Protein AF-A0A2R6A922-F1 (afdb_monomer_lite)

pLDDT: mean 86.49, std 7.69, range [44.25, 94.88]

Structure (mmCIF, N/CA/C/O backbone):
data_AF-A0A2R6A922-F1
#
_entry.id   AF-A0A2R6A922-F1
#
loop_
_atom_site.group_PDB
_atom_site.id
_atom_site.type_symbol
_atom_site.label_atom_id
_atom_site.label_alt_id
_atom_site.label_comp_id
_atom_site.label_asym_id
_atom_site.label_entity_id
_atom_site.label_seq_id
_atom_site.pdbx_PDB_ins_code
_atom_site.Cartn_x
_atom_site.Cartn_y
_atom_site.Cartn_z
_atom_site.occupancy
_atom_site.B_iso_or_equiv
_atom_site.auth_seq_id
_atom_site.auth_comp_id
_atom_site.auth_asym_id
_atom_site.auth_atom_id
_atom_site.pdbx_PDB_model_num
ATOM 1 N N . TYR A 1 1 ? -21.052 8.307 16.871 1.00 81.69 1 TYR A N 1
ATOM 2 C CA . TYR A 1 1 ? -21.958 8.510 15.721 1.00 81.69 1 TYR A CA 1
ATOM 3 C C . TYR A 1 1 ? -23.358 8.779 16.251 1.00 81.69 1 TYR A C 1
ATOM 5 O O . TYR A 1 1 ? -23.755 8.113 17.199 1.00 81.69 1 TYR A O 1
ATOM 13 N N . ARG A 1 2 ? -24.085 9.769 15.724 1.00 80.00 2 ARG A N 1
ATOM 14 C CA . ARG A 1 2 ? -25.488 10.002 16.099 1.00 80.00 2 ARG A CA 1
ATOM 15 C C . ARG A 1 2 ? -26.361 9.342 15.038 1.00 80.00 2 ARG A C 1
ATOM 17 O O . ARG A 1 2 ? -26.343 9.784 13.897 1.00 80.00 2 ARG A O 1
ATOM 24 N N . HIS A 1 3 ? -27.061 8.272 15.403 1.00 78.38 3 HIS A N 1
ATOM 25 C CA . HIS A 1 3 ? -27.914 7.547 14.464 1.00 78.38 3 HIS A CA 1
ATOM 26 C C . HIS A 1 3 ? -29.249 8.281 14.330 1.00 78.38 3 HIS A C 1
ATOM 28 O O . HIS A 1 3 ? -29.969 8.431 15.319 1.00 78.38 3 HIS A O 1
ATOM 34 N N . GLU A 1 4 ? -29.585 8.730 13.123 1.00 82.38 4 GLU A N 1
ATOM 35 C CA . GLU A 1 4 ? -30.749 9.594 12.877 1.00 82.38 4 GLU A CA 1
ATOM 36 C C . GLU A 1 4 ? -32.072 8.890 13.208 1.00 82.38 4 GLU A C 1
ATOM 38 O O . GLU A 1 4 ? -32.912 9.462 13.898 1.00 82.38 4 GLU A O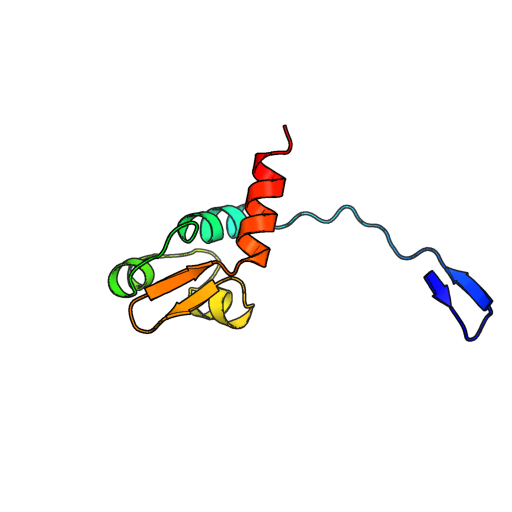 1
ATOM 43 N N . SER A 1 5 ? -32.207 7.607 12.850 1.00 81.19 5 SER A N 1
ATOM 44 C CA . SER A 1 5 ? -33.434 6.816 13.064 1.00 81.19 5 SER A CA 1
ATOM 45 C C . SER A 1 5 ? -33.835 6.598 14.526 1.00 81.19 5 SER A C 1
ATOM 47 O O . SER A 1 5 ? -35.000 6.342 14.800 1.00 81.19 5 SER A O 1
ATOM 49 N N . PHE A 1 6 ? -32.897 6.699 15.471 1.00 81.38 6 PHE A N 1
ATOM 50 C CA . PHE A 1 6 ? -33.185 6.517 16.901 1.00 81.38 6 PHE A CA 1
ATOM 51 C C . PHE A 1 6 ? -32.771 7.729 17.743 1.00 81.38 6 PHE A C 1
ATOM 53 O O . PHE A 1 6 ? -32.833 7.667 18.969 1.00 81.38 6 PHE A O 1
ATOM 60 N N . GLN A 1 7 ? -32.300 8.806 17.097 1.00 72.81 7 GLN A N 1
ATOM 61 C CA . GLN A 1 7 ? -31.762 10.034 17.698 1.00 72.81 7 GLN A CA 1
ATOM 62 C C . GLN A 1 7 ? -30.755 9.822 18.848 1.00 72.81 7 GLN A C 1
ATOM 64 O O . GLN A 1 7 ? -30.539 10.720 19.665 1.00 72.81 7 GLN A O 1
ATOM 69 N N . ARG A 1 8 ? -30.092 8.660 18.905 1.00 77.81 8 ARG A N 1
ATOM 70 C CA . ARG A 1 8 ? -29.164 8.276 19.977 1.00 77.81 8 ARG A CA 1
ATOM 71 C C . ARG A 1 8 ? -27.711 8.357 19.533 1.00 77.81 8 ARG A C 1
ATOM 73 O O . ARG A 1 8 ? -27.374 8.145 18.366 1.00 77.81 8 ARG A O 1
ATOM 80 N N . VAL A 1 9 ? -26.845 8.645 20.501 1.00 82.88 9 VAL A N 1
ATOM 81 C CA . VAL A 1 9 ? -25.395 8.562 20.333 1.00 82.88 9 VAL A CA 1
ATOM 82 C C . VAL A 1 9 ? -24.973 7.107 20.496 1.00 82.88 9 VAL A C 1
ATOM 84 O O . VAL A 1 9 ? -25.232 6.488 21.523 1.00 82.88 9 VAL A O 1
ATOM 87 N N . VAL A 1 10 ? -24.319 6.575 19.470 1.00 83.38 10 VAL A N 1
ATOM 88 C CA . VAL A 1 10 ? -23.732 5.237 19.444 1.00 83.38 10 VAL A CA 1
ATOM 89 C C . VAL A 1 10 ? -22.214 5.381 19.440 1.00 83.38 10 VAL A C 1
ATOM 91 O O . VAL A 1 10 ? -21.647 6.123 18.622 1.00 83.38 10 VAL A O 1
ATOM 94 N N . ALA A 1 11 ? -21.554 4.678 20.358 1.00 83.12 11 ALA A N 1
ATOM 95 C CA . ALA A 1 11 ? -20.108 4.523 20.343 1.00 83.12 11 ALA A CA 1
ATOM 96 C C . ALA A 1 11 ? -19.735 3.536 19.230 1.00 83.12 11 ALA A C 1
ATOM 98 O O . ALA A 1 11 ? -20.140 2.377 19.262 1.00 83.12 11 ALA A O 1
ATOM 99 N N . LEU A 1 12 ? -18.991 4.010 18.230 1.00 86.44 12 LEU A N 1
ATOM 100 C CA . LEU A 1 12 ? -18.396 3.117 17.242 1.00 86.44 12 LEU A CA 1
ATOM 101 C C . LEU A 1 12 ? -17.168 2.443 17.869 1.00 86.44 12 LEU A C 1
ATOM 103 O O . LEU A 1 12 ? -16.469 3.104 18.645 1.00 86.44 12 LEU A O 1
ATOM 107 N N . PRO A 1 13 ? -16.873 1.175 17.535 1.00 83.56 13 PRO A N 1
ATOM 108 C CA . PRO A 1 13 ? -15.654 0.519 17.986 1.00 83.56 13 PRO A CA 1
ATOM 109 C C . PRO A 1 13 ? -14.425 1.331 17.565 1.00 83.56 13 PRO A C 1
ATOM 111 O O . PRO A 1 13 ? -14.112 1.448 16.383 1.00 83.56 13 PRO A O 1
ATOM 114 N N . ALA A 1 14 ? -13.733 1.910 18.543 1.00 78.69 14 ALA A N 1
ATOM 115 C CA . ALA A 1 14 ? -12.529 2.702 18.326 1.00 78.69 14 ALA A CA 1
ATOM 116 C C . ALA A 1 14 ? -11.298 1.838 18.622 1.00 78.69 14 ALA A C 1
ATOM 118 O O . ALA A 1 14 ? -10.630 1.992 19.645 1.00 78.69 14 ALA A O 1
ATOM 119 N N . LEU A 1 15 ? -11.038 0.872 17.742 1.00 83.62 15 LEU A N 1
ATOM 120 C CA . LEU A 1 15 ? -9.853 0.027 17.842 1.00 83.62 15 LEU A CA 1
ATOM 121 C C . LEU A 1 15 ? -8.612 0.820 17.420 1.00 83.62 15 LEU A C 1
ATOM 123 O O . LEU A 1 15 ? -8.641 1.585 16.455 1.00 83.62 15 LEU A O 1
ATOM 127 N N . LYS A 1 16 ? -7.500 0.622 18.135 1.00 80.62 16 LYS A N 1
ATOM 128 C CA . LYS A 1 16 ? -6.198 1.156 17.721 1.00 80.62 16 LYS A CA 1
ATOM 129 C C . LYS A 1 16 ? -5.712 0.365 16.509 1.00 80.62 16 LYS A C 1
ATOM 131 O O . LYS A 1 16 ? -5.084 -0.677 16.661 1.00 80.62 16 LYS A O 1
ATOM 136 N N . LEU A 1 17 ? -6.027 0.859 15.319 1.00 83.19 17 LEU A N 1
ATOM 137 C CA . LEU A 1 17 ? -5.565 0.284 14.062 1.00 83.19 17 LEU A CA 1
ATOM 138 C C . LEU A 1 17 ? -4.164 0.805 13.733 1.00 83.19 17 LEU A C 1
ATOM 140 O O . LEU A 1 17 ? -3.866 1.987 13.920 1.00 83.19 17 LEU A O 1
ATOM 144 N N . ARG A 1 18 ? -3.309 -0.083 13.231 1.00 82.44 18 ARG A N 1
ATOM 145 C CA . ARG A 1 18 ? -2.011 0.255 12.645 1.00 82.44 18 ARG A CA 1
ATOM 146 C C . ARG A 1 18 ? -1.927 -0.406 11.281 1.00 82.44 18 ARG A C 1
ATOM 148 O O . ARG A 1 18 ? -2.403 -1.526 11.123 1.00 82.44 18 ARG A O 1
ATOM 155 N N . ILE A 1 19 ? -1.347 0.302 10.317 1.00 85.19 19 ILE A N 1
ATOM 156 C CA . ILE A 1 19 ? -0.994 -0.313 9.041 1.00 85.19 19 ILE A CA 1
ATOM 157 C C . ILE A 1 19 ? 0.181 -1.254 9.293 1.00 85.19 19 ILE A C 1
ATOM 159 O O . ILE A 1 19 ? 1.072 -0.940 10.086 1.00 85.19 19 ILE A O 1
ATOM 163 N N . ASP A 1 20 ? 0.140 -2.412 8.643 1.00 87.75 20 ASP A N 1
ATOM 164 C CA . ASP A 1 20 ? 1.210 -3.396 8.683 1.00 87.75 20 ASP A CA 1
ATOM 165 C C . ASP A 1 20 ? 2.553 -2.769 8.273 1.00 87.75 20 ASP A C 1
ATOM 167 O O . ASP A 1 20 ? 2.660 -2.079 7.258 1.00 87.75 20 ASP A O 1
ATOM 171 N N . THR A 1 21 ? 3.590 -2.999 9.075 1.00 86.88 21 THR A N 1
ATOM 172 C CA . THR A 1 21 ? 4.912 -2.401 8.850 1.00 86.88 21 THR A CA 1
ATOM 173 C C . THR A 1 21 ? 5.583 -2.930 7.590 1.00 86.88 21 THR A C 1
ATOM 175 O O . THR A 1 21 ? 6.350 -2.198 6.968 1.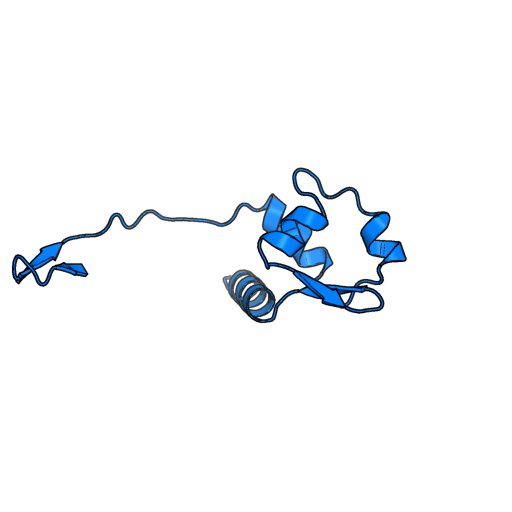00 86.88 21 THR A O 1
ATOM 178 N N . THR A 1 22 ? 5.284 -4.169 7.188 1.00 89.75 22 THR A N 1
ATOM 179 C CA . THR A 1 22 ? 5.812 -4.751 5.946 1.00 89.75 22 THR A CA 1
ATOM 180 C C . THR A 1 22 ? 5.278 -3.974 4.754 1.00 89.75 22 THR A C 1
ATOM 182 O O . THR A 1 22 ? 6.063 -3.498 3.940 1.00 89.75 22 THR A O 1
ATOM 185 N N . LEU A 1 23 ? 3.963 -3.732 4.710 1.00 90.12 23 LEU A N 1
ATOM 186 C CA . LEU A 1 23 ? 3.351 -2.899 3.673 1.00 90.12 23 LEU A CA 1
ATOM 187 C C . LEU A 1 23 ? 3.975 -1.499 3.626 1.00 90.12 23 LEU A C 1
ATOM 189 O O . LEU A 1 23 ? 4.283 -1.000 2.547 1.00 90.12 23 LEU A O 1
ATOM 193 N N . LEU A 1 24 ? 4.184 -0.866 4.783 1.00 90.00 24 LEU A N 1
ATOM 194 C CA . LEU A 1 24 ? 4.794 0.465 4.833 1.00 90.00 24 LEU A CA 1
ATOM 195 C C . LEU A 1 24 ? 6.207 0.467 4.241 1.00 90.00 24 LEU A C 1
ATOM 197 O O . LEU A 1 24 ? 6.497 1.312 3.398 1.00 90.00 24 LEU A O 1
ATOM 201 N N . ASN A 1 25 ? 7.048 -0.497 4.615 1.00 89.38 25 ASN A N 1
ATOM 202 C CA . ASN A 1 25 ? 8.407 -0.623 4.084 1.00 89.38 25 ASN A CA 1
ATOM 203 C C . ASN A 1 25 ? 8.418 -0.829 2.563 1.00 89.38 25 ASN A C 1
ATOM 205 O O . ASN A 1 25 ? 9.246 -0.241 1.868 1.00 89.38 25 ASN A O 1
ATOM 209 N N . GLU A 1 26 ? 7.489 -1.628 2.035 1.00 91.06 26 GLU A N 1
ATOM 210 C CA . GLU A 1 26 ? 7.350 -1.828 0.591 1.00 91.06 26 GLU A CA 1
ATOM 211 C C . GLU A 1 26 ? 6.908 -0.540 -0.122 1.00 91.06 26 GLU A C 1
ATOM 213 O O . GLU A 1 26 ? 7.477 -0.168 -1.149 1.00 91.06 26 GLU A O 1
ATOM 218 N N . LEU A 1 27 ? 5.958 0.203 0.454 1.00 91.62 27 LEU A N 1
ATOM 219 C CA . LEU A 1 27 ? 5.503 1.488 -0.086 1.00 91.62 27 LEU A CA 1
ATOM 220 C C . LEU A 1 27 ? 6.592 2.567 -0.047 1.00 91.62 27 LEU A C 1
ATOM 222 O O . LEU A 1 27 ? 6.661 3.387 -0.964 1.00 91.62 27 LEU A O 1
ATOM 226 N N . GLU A 1 28 ? 7.470 2.561 0.958 1.00 90.62 28 GLU A N 1
ATOM 227 C CA . GLU A 1 28 ? 8.586 3.509 1.042 1.00 90.62 28 GLU A CA 1
ATOM 228 C C . GLU A 1 28 ? 9.552 3.410 -0.144 1.00 90.62 28 GLU A C 1
ATOM 230 O O . GLU A 1 28 ? 10.101 4.435 -0.560 1.00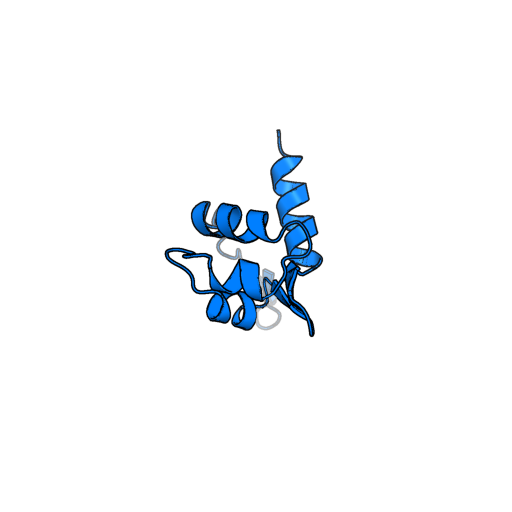 90.62 28 GLU A O 1
ATOM 235 N N . LYS A 1 29 ? 9.698 2.228 -0.758 1.00 88.62 29 LYS A N 1
ATOM 236 C CA . LYS A 1 29 ? 10.517 2.048 -1.969 1.00 88.62 29 LYS A CA 1
ATOM 237 C C . LYS A 1 29 ? 10.007 2.894 -3.146 1.00 88.62 29 LYS A C 1
ATOM 239 O O . LYS A 1 29 ? 10.794 3.321 -3.985 1.00 88.62 29 LYS A O 1
ATOM 244 N N . PHE A 1 30 ? 8.710 3.211 -3.168 1.00 90.81 30 PHE A N 1
ATOM 245 C CA . PHE A 1 30 ? 8.060 4.077 -4.161 1.00 90.81 30 PHE A CA 1
ATOM 246 C C . PHE A 1 30 ? 7.994 5.556 -3.733 1.00 90.81 30 PHE A C 1
ATOM 248 O O . PHE A 1 30 ? 7.292 6.361 -4.360 1.00 90.81 30 PHE A O 1
ATOM 255 N N . GLY A 1 31 ? 8.711 5.935 -2.664 1.00 84.38 31 GLY A N 1
ATOM 256 C CA . GLY A 1 31 ? 8.815 7.313 -2.167 1.00 84.38 31 GLY A CA 1
ATOM 257 C C . GLY A 1 31 ? 9.222 8.316 -3.247 1.00 84.38 31 GLY A C 1
ATOM 258 O O . GLY A 1 31 ? 8.773 9.463 -3.248 1.00 84.38 31 GLY A O 1
ATOM 259 N N . GLN A 1 32 ? 10.016 7.850 -4.207 1.00 86.56 32 GLN A N 1
ATOM 260 C CA . GLN A 1 32 ? 10.350 8.558 -5.433 1.00 86.56 32 GLN A CA 1
ATOM 261 C C . GLN A 1 32 ? 9.803 7.800 -6.645 1.00 86.56 32 GLN A C 1
ATOM 263 O O . GLN A 1 32 ? 9.319 6.676 -6.540 1.00 86.56 32 GLN A O 1
ATOM 268 N N . TYR A 1 33 ? 9.858 8.433 -7.812 1.00 91.69 33 TYR A N 1
ATOM 269 C CA . TYR A 1 33 ? 9.499 7.781 -9.064 1.00 91.69 33 TYR A CA 1
ATOM 270 C C . TYR A 1 33 ? 10.385 6.546 -9.319 1.00 91.69 33 TYR A C 1
ATOM 272 O O . TYR A 1 33 ? 11.611 6.642 -9.262 1.00 91.69 33 TYR A O 1
ATOM 280 N N . VAL A 1 34 ? 9.761 5.412 -9.648 1.00 93.19 34 VAL A N 1
ATOM 281 C CA . VAL A 1 34 ? 10.435 4.136 -9.923 1.00 93.19 34 VAL A CA 1
ATOM 282 C C . VAL A 1 34 ? 10.180 3.724 -11.376 1.00 93.19 34 VAL A C 1
ATOM 284 O O . VAL A 1 34 ? 9.022 3.541 -11.746 1.00 93.19 34 VAL A O 1
ATOM 287 N N . PRO A 1 35 ? 11.206 3.548 -12.226 1.00 93.31 35 PRO A N 1
ATOM 288 C CA . PRO A 1 35 ? 11.022 3.039 -13.589 1.00 93.31 35 PRO A CA 1
ATOM 289 C C . PRO A 1 35 ? 10.406 1.631 -13.620 1.00 93.31 35 PRO A C 1
ATOM 291 O O . PRO A 1 35 ? 10.705 0.817 -12.746 1.00 93.31 35 PRO A O 1
ATOM 294 N N . LYS A 1 36 ? 9.614 1.302 -14.655 1.00 90.94 36 LYS A N 1
ATOM 295 C CA . LYS A 1 36 ? 8.979 -0.031 -14.785 1.00 90.94 36 LYS A CA 1
ATOM 296 C C . LYS A 1 36 ? 9.998 -1.166 -14.728 1.00 90.94 36 LYS A C 1
ATOM 298 O O . LYS A 1 36 ? 9.844 -2.076 -13.931 1.00 90.94 36 LYS A O 1
ATOM 303 N N . SER A 1 37 ? 11.099 -1.033 -15.468 1.00 89.25 37 SER A N 1
ATOM 304 C CA . SER A 1 37 ? 12.178 -2.027 -15.503 1.00 89.25 37 SER A CA 1
ATOM 305 C C . SER A 1 37 ? 12.792 -2.329 -14.134 1.00 89.25 37 SER A C 1
ATOM 307 O O . SER A 1 37 ? 13.311 -3.418 -13.934 1.00 89.25 37 SER A O 1
ATOM 309 N N . VAL A 1 38 ? 12.768 -1.361 -13.213 1.00 90.25 38 VAL A N 1
ATOM 310 C CA . VAL A 1 38 ? 13.272 -1.527 -11.844 1.00 90.25 38 VAL A CA 1
ATOM 311 C C . VAL A 1 38 ? 12.193 -2.150 -10.964 1.00 90.25 38 VAL A C 1
ATOM 313 O O . VAL A 1 38 ? 12.478 -3.089 -10.230 1.00 90.25 38 VAL A O 1
ATOM 316 N N . ALA A 1 39 ? 10.954 -1.661 -11.063 1.00 87.62 39 ALA A N 1
ATOM 317 C CA . ALA A 1 39 ? 9.830 -2.184 -10.291 1.00 87.62 39 ALA A CA 1
ATOM 318 C C . ALA A 1 39 ? 9.533 -3.658 -10.615 1.00 87.62 39 ALA A C 1
ATOM 320 O O . ALA A 1 39 ? 9.253 -4.430 -9.705 1.00 87.62 39 ALA A O 1
ATOM 321 N N . ASP A 1 40 ? 9.665 -4.065 -11.879 1.00 85.19 40 ASP A N 1
ATOM 322 C CA . ASP A 1 40 ? 9.435 -5.447 -12.322 1.00 85.19 40 ASP A CA 1
ATOM 323 C C . ASP A 1 40 ? 10.493 -6.428 -11.777 1.00 85.19 40 ASP A C 1
ATOM 325 O O . ASP A 1 40 ? 10.265 -7.635 -11.737 1.00 85.19 40 ASP A O 1
ATOM 329 N N . GLN A 1 41 ? 11.656 -5.927 -11.342 1.00 87.06 41 GLN A N 1
ATOM 330 C CA . GLN A 1 41 ? 12.705 -6.733 -10.704 1.00 87.06 41 GLN A CA 1
ATOM 331 C C . GLN A 1 41 ? 12.501 -6.886 -9.193 1.00 87.06 41 GLN A C 1
ATOM 333 O O . GLN A 1 41 ? 13.229 -7.643 -8.547 1.00 87.06 41 GLN A O 1
ATOM 338 N N . TRP A 1 42 ? 11.560 -6.152 -8.598 1.00 86.94 42 TRP A N 1
ATOM 339 C CA . TRP A 1 42 ? 11.332 -6.201 -7.162 1.00 86.94 42 TRP A CA 1
ATOM 340 C C . TRP A 1 42 ? 10.450 -7.384 -6.791 1.00 86.94 42 TRP A C 1
ATOM 342 O O . TRP A 1 42 ? 9.291 -7.471 -7.183 1.00 86.94 42 TRP A O 1
ATOM 352 N N . MET A 1 43 ? 10.989 -8.261 -5.948 1.00 82.06 43 MET A N 1
ATOM 353 C CA . MET A 1 43 ? 10.186 -9.231 -5.212 1.00 82.06 43 MET A CA 1
ATOM 354 C C . MET A 1 43 ? 9.639 -8.540 -3.965 1.00 82.06 43 MET A C 1
ATOM 356 O O . MET A 1 43 ? 10.294 -8.486 -2.923 1.00 82.06 43 MET A O 1
ATOM 360 N N . LEU A 1 44 ? 8.462 -7.941 -4.111 1.00 80.75 44 LEU A N 1
ATOM 361 C CA . LEU A 1 44 ? 7.686 -7.420 -2.996 1.00 80.75 44 LEU A CA 1
ATOM 362 C C . LEU A 1 44 ? 7.027 -8.649 -2.338 1.00 80.75 44 LEU A C 1
ATOM 364 O O . LEU A 1 44 ? 6.443 -9.490 -3.009 1.00 80.75 44 LEU A O 1
ATOM 368 N N . THR A 1 45 ? 7.226 -8.876 -1.045 1.00 79.56 45 THR A N 1
ATOM 369 C CA . THR A 1 45 ? 6.628 -10.026 -0.344 1.00 79.56 45 THR A CA 1
ATOM 370 C C . THR A 1 45 ? 6.119 -9.526 0.999 1.00 79.56 45 THR A C 1
ATOM 372 O O . THR A 1 45 ? 6.882 -8.883 1.721 1.00 79.56 45 THR A O 1
ATOM 375 N N . PRO A 1 46 ? 4.848 -9.773 1.356 1.00 85.88 46 PRO A N 1
ATOM 376 C CA . PRO A 1 46 ? 3.886 -10.680 0.712 1.00 85.88 46 PRO A CA 1
ATOM 377 C C . PRO A 1 46 ? 3.054 -10.082 -0.441 1.00 85.88 46 PRO A C 1
ATOM 379 O O . PRO A 1 46 ? 2.181 -10.777 -0.942 1.00 85.88 46 PRO A O 1
ATOM 382 N N . TYR A 1 47 ? 3.276 -8.823 -0.823 1.00 87.00 47 TYR A N 1
ATOM 383 C CA . TYR A 1 47 ? 2.410 -8.096 -1.764 1.00 87.00 47 TYR A CA 1
ATOM 384 C C . TYR A 1 47 ? 2.939 -8.114 -3.190 1.00 87.00 47 TYR A C 1
ATOM 386 O O . TYR A 1 47 ? 4.142 -8.012 -3.373 1.00 87.00 47 TYR A O 1
ATOM 394 N N . ASP A 1 48 ? 2.062 -8.079 -4.188 1.00 89.12 48 ASP A N 1
ATOM 395 C CA . ASP A 1 48 ? 2.471 -7.919 -5.588 1.00 89.12 48 ASP A CA 1
ATOM 396 C C . ASP A 1 48 ? 2.348 -6.468 -6.076 1.00 89.12 48 ASP A C 1
ATOM 398 O O . ASP A 1 48 ? 1.523 -5.680 -5.607 1.00 89.12 48 ASP A O 1
ATOM 402 N N . LEU A 1 49 ? 3.131 -6.103 -7.097 1.00 89.19 49 LEU A N 1
ATOM 403 C CA . LEU A 1 49 ? 3.073 -4.767 -7.704 1.00 89.19 49 LEU A CA 1
ATOM 404 C C . LEU A 1 49 ? 1.675 -4.443 -8.267 1.00 89.19 49 LEU A C 1
ATOM 406 O O . LEU A 1 49 ? 1.207 -3.306 -8.166 1.00 89.19 49 LEU A O 1
ATOM 410 N N . SER A 1 50 ? 0.994 -5.441 -8.841 1.00 88.62 50 SER A N 1
ATOM 411 C CA . SER A 1 50 ? -0.395 -5.324 -9.298 1.00 88.62 50 SER A CA 1
ATOM 412 C C . SER A 1 50 ? -1.353 -5.060 -8.141 1.00 88.62 50 SER A C 1
ATOM 414 O O . SER A 1 50 ? -2.194 -4.173 -8.247 1.00 88.62 50 SER A O 1
ATOM 416 N N . GLU A 1 51 ? -1.184 -5.749 -7.014 1.00 91.06 51 GLU A N 1
ATOM 417 C CA . GLU A 1 51 ? -2.022 -5.576 -5.828 1.00 91.06 51 GLU A CA 1
ATOM 418 C C . GLU A 1 51 ? -1.881 -4.162 -5.247 1.00 91.06 51 GLU A C 1
ATOM 420 O O . GLU A 1 51 ? -2.879 -3.479 -5.006 1.00 91.06 51 GLU A O 1
ATOM 425 N N . LEU A 1 52 ? -0.648 -3.658 -5.116 1.00 91.38 52 LEU A N 1
ATOM 426 C CA . LEU A 1 52 ? -0.404 -2.287 -4.649 1.00 91.38 52 LEU A CA 1
ATOM 427 C C . LEU A 1 52 ? -1.023 -1.232 -5.582 1.00 91.38 52 LEU A C 1
ATOM 429 O O . LEU A 1 52 ? -1.418 -0.146 -5.131 1.00 91.38 52 LEU A O 1
ATOM 433 N N . LYS A 1 53 ? -1.103 -1.529 -6.884 1.00 91.50 53 LYS A N 1
ATOM 434 C CA . LYS A 1 53 ? -1.760 -0.673 -7.880 1.00 91.50 53 LYS A CA 1
ATOM 435 C C . LYS A 1 53 ? -3.280 -0.720 -7.742 1.00 91.50 53 LYS A C 1
ATOM 437 O O . LYS A 1 53 ? -3.905 0.344 -7.715 1.00 91.50 53 LYS A O 1
ATOM 442 N N . ASP A 1 54 ? -3.854 -1.912 -7.630 1.00 91.50 54 ASP A N 1
ATOM 443 C CA . ASP A 1 54 ? -5.303 -2.134 -7.582 1.00 91.50 54 ASP A CA 1
ATOM 444 C C . ASP A 1 54 ? -5.918 -1.602 -6.281 1.00 91.50 54 ASP A C 1
ATOM 446 O O . ASP A 1 54 ? -6.982 -0.980 -6.301 1.00 91.50 54 ASP A O 1
ATOM 450 N N . LEU A 1 55 ? -5.193 -1.717 -5.164 1.00 91.31 55 LEU A N 1
ATOM 451 C CA . LEU A 1 55 ? -5.543 -1.084 -3.885 1.00 91.31 55 LEU A CA 1
ATOM 452 C C . LEU A 1 55 ? -5.359 0.444 -3.896 1.00 91.31 55 LEU A C 1
ATOM 454 O O . LEU A 1 55 ? -5.767 1.141 -2.965 1.00 91.31 55 LEU A O 1
ATOM 458 N N . GLY A 1 56 ? -4.755 0.990 -4.953 1.00 92.25 56 GLY A N 1
ATOM 459 C CA . GLY A 1 56 ? -4.604 2.425 -5.148 1.00 92.25 56 GLY A CA 1
ATOM 460 C C . GLY A 1 56 ? -3.508 3.063 -4.296 1.00 92.25 56 GLY A C 1
ATOM 461 O O . GLY A 1 56 ? -3.551 4.277 -4.079 1.00 92.25 56 GLY A O 1
ATOM 462 N N . TYR A 1 57 ? -2.521 2.297 -3.830 1.00 93.25 57 TYR A N 1
ATOM 463 C CA . TYR A 1 57 ? -1.381 2.849 -3.095 1.00 93.25 57 TYR A CA 1
ATOM 464 C C . TYR A 1 57 ? -0.362 3.503 -4.031 1.00 93.25 57 TYR A C 1
ATOM 466 O O . TYR A 1 57 ? 0.133 4.606 -3.765 1.00 93.25 57 TYR A O 1
ATOM 474 N N . ILE A 1 58 ? -0.121 2.866 -5.177 1.00 93.69 58 ILE A N 1
ATOM 475 C CA . ILE A 1 58 ? 0.733 3.386 -6.245 1.00 93.69 58 ILE A CA 1
ATOM 476 C C . ILE A 1 58 ? -0.091 3.787 -7.472 1.00 93.69 58 ILE A C 1
ATOM 478 O O . ILE A 1 58 ? -1.242 3.386 -7.666 1.00 93.69 58 ILE A O 1
ATOM 482 N N . LYS A 1 59 ? 0.498 4.643 -8.299 1.00 92.88 59 LYS A N 1
ATOM 483 C CA . LYS A 1 59 ? -0.018 5.064 -9.596 1.00 92.88 59 LYS A CA 1
ATOM 484 C C . LYS A 1 59 ? 0.967 4.627 -10.669 1.00 92.88 59 LYS A C 1
ATOM 486 O O . LYS A 1 59 ? 2.139 4.994 -10.629 1.00 92.88 59 LYS A O 1
ATOM 491 N N . GLU A 1 60 ? 0.460 3.890 -11.646 1.00 92.06 60 GLU A N 1
ATOM 492 C CA . GLU A 1 60 ? 1.191 3.577 -12.865 1.00 92.06 60 GLU A CA 1
ATOM 493 C C . GLU A 1 60 ? 1.263 4.817 -13.771 1.00 92.06 60 GLU A C 1
ATOM 495 O O . GLU A 1 60 ? 0.294 5.562 -13.950 1.00 92.06 60 GLU A O 1
ATOM 500 N N . THR A 1 61 ? 2.441 5.046 -14.327 1.00 89.19 61 THR A N 1
ATOM 501 C CA . THR A 1 61 ? 2.748 6.063 -15.334 1.00 89.19 61 THR A CA 1
ATOM 502 C C . THR A 1 61 ? 3.275 5.352 -16.586 1.00 89.19 61 THR A C 1
ATOM 504 O O . THR A 1 61 ? 3.648 4.178 -16.502 1.00 89.19 61 THR A O 1
ATOM 507 N N . PRO A 1 62 ? 3.353 6.020 -17.752 1.00 88.25 62 PRO A N 1
ATOM 508 C CA . PRO A 1 62 ? 3.832 5.374 -18.977 1.00 88.25 62 PRO A CA 1
ATOM 509 C C . PRO A 1 62 ? 5.201 4.693 -18.826 1.00 88.25 62 PRO A C 1
ATOM 511 O O . PRO A 1 62 ? 5.430 3.638 -19.409 1.00 88.25 62 PRO A O 1
ATOM 514 N N . SER A 1 63 ? 6.084 5.260 -18.003 1.00 89.31 63 SER A N 1
ATOM 515 C CA . SER A 1 63 ? 7.477 4.831 -17.851 1.00 89.31 63 SER A CA 1
ATOM 516 C C . SER A 1 63 ? 7.808 4.202 -16.490 1.00 89.31 63 SER A C 1
ATOM 518 O O . SER A 1 63 ? 8.921 3.704 -16.303 1.00 89.31 63 SER A O 1
ATOM 520 N N . GLY A 1 64 ? 6.876 4.196 -15.532 1.00 92.94 64 GLY A N 1
ATOM 521 C CA . GLY A 1 64 ? 7.168 3.768 -14.163 1.00 92.94 64 GLY A CA 1
ATOM 522 C C . GLY A 1 64 ? 5.990 3.815 -13.202 1.00 92.94 64 GLY A C 1
ATOM 523 O O . GLY A 1 64 ? 4.836 3.910 -13.613 1.00 92.94 64 GLY A O 1
ATOM 524 N N . TYR A 1 65 ? 6.294 3.814 -11.914 1.00 92.81 65 TYR A N 1
ATOM 525 C CA . TYR 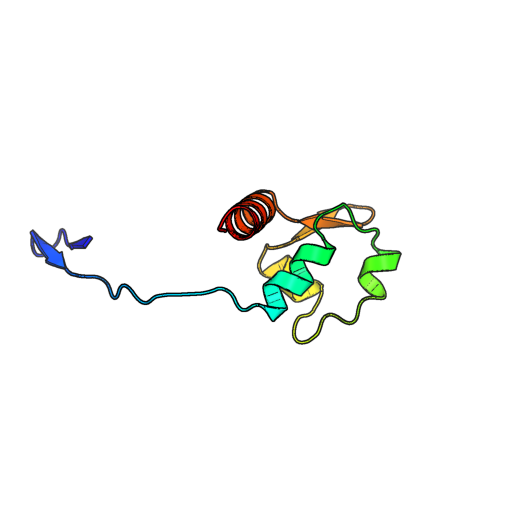A 1 65 ? 5.349 3.861 -10.810 1.00 92.81 65 TYR A CA 1
ATOM 526 C C . TYR A 1 65 ? 5.720 4.980 -9.838 1.00 92.81 65 TYR A C 1
ATOM 528 O O . TYR A 1 65 ? 6.888 5.331 -9.671 1.00 92.81 65 TYR A O 1
ATOM 536 N N . ILE A 1 66 ? 4.711 5.551 -9.191 1.00 93.81 66 ILE A N 1
ATOM 537 C CA . ILE A 1 66 ? 4.883 6.564 -8.149 1.00 93.81 66 ILE A CA 1
ATOM 538 C C . ILE A 1 66 ? 3.832 6.368 -7.060 1.00 93.81 66 ILE A C 1
ATOM 540 O O . ILE A 1 66 ? 2.695 6.000 -7.361 1.00 93.81 66 ILE A O 1
ATOM 544 N N . LEU A 1 67 ? 4.166 6.647 -5.801 1.00 94.88 67 LEU A N 1
ATOM 545 C CA . LEU A 1 67 ? 3.161 6.703 -4.738 1.00 94.88 67 LEU A CA 1
ATOM 546 C C . LEU A 1 67 ? 2.072 7.737 -5.029 1.00 94.88 67 LEU A C 1
ATOM 548 O O . LEU A 1 67 ? 2.336 8.833 -5.539 1.00 94.88 67 LEU A O 1
ATOM 552 N N . ARG A 1 68 ? 0.845 7.431 -4.604 1.00 93.88 68 ARG A N 1
ATOM 553 C CA . ARG A 1 68 ? -0.213 8.441 -4.543 1.00 93.88 68 ARG A CA 1
ATOM 554 C C . ARG A 1 68 ? 0.056 9.448 -3.427 1.00 93.88 68 ARG A C 1
ATOM 556 O O . ARG A 1 68 ? 0.552 9.106 -2.360 1.00 93.88 68 ARG A O 1
ATOM 563 N N . GLU A 1 69 ? -0.355 10.691 -3.654 1.00 91.75 69 GLU A N 1
ATOM 564 C CA . GLU A 1 69 ? -0.118 11.812 -2.732 1.00 91.75 69 GLU A CA 1
ATOM 565 C C . GLU A 1 69 ? -0.638 11.564 -1.310 1.00 91.75 69 GLU A C 1
ATOM 567 O O . GLU A 1 69 ? 0.005 11.943 -0.335 1.00 91.75 69 GLU A O 1
ATOM 572 N N . TRP A 1 70 ? -1.784 10.895 -1.167 1.00 90.69 70 TRP A N 1
ATOM 573 C CA . TRP A 1 70 ? -2.342 10.591 0.151 1.00 90.69 70 TRP A CA 1
ATOM 574 C C . TRP A 1 70 ? -1.486 9.576 0.929 1.00 90.69 70 TRP A C 1
ATOM 576 O O . TRP A 1 70 ? -1.372 9.700 2.147 1.00 90.69 70 TRP A O 1
ATOM 586 N N . ILE A 1 71 ? -0.834 8.634 0.233 1.00 93.12 71 ILE A N 1
ATOM 587 C CA . ILE A 1 71 ? 0.122 7.696 0.836 1.00 93.12 71 ILE A CA 1
ATOM 588 C C . ILE A 1 71 ? 1.391 8.426 1.250 1.00 93.12 71 ILE A C 1
ATOM 590 O O . ILE A 1 71 ? 1.860 8.224 2.365 1.00 93.12 71 ILE A O 1
ATOM 594 N N . LYS A 1 72 ? 1.919 9.319 0.403 1.00 91.06 72 LYS A N 1
ATOM 595 C CA . LYS A 1 72 ? 3.101 10.122 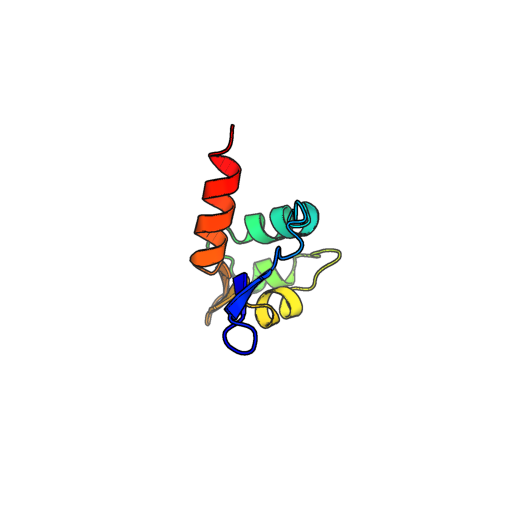0.757 1.00 91.06 72 LYS A CA 1
ATOM 596 C C . LYS A 1 72 ? 2.869 10.912 2.042 1.00 91.06 72 LYS A C 1
ATOM 598 O O . LYS A 1 72 ? 3.637 10.770 2.986 1.00 91.06 72 LYS A O 1
ATOM 603 N N . LYS A 1 73 ? 1.748 11.637 2.123 1.00 90.75 73 LYS A N 1
ATOM 604 C CA . LYS A 1 73 ? 1.365 12.391 3.329 1.00 90.75 73 LYS A CA 1
ATOM 605 C C . LYS A 1 73 ? 1.196 11.496 4.555 1.00 90.75 73 LYS A C 1
ATOM 607 O O . LYS A 1 73 ? 1.525 11.902 5.667 1.00 90.75 73 LYS A O 1
ATOM 612 N N . TYR A 1 74 ? 0.665 10.288 4.369 1.00 90.50 74 TYR A N 1
ATOM 613 C CA . TYR A 1 74 ? 0.553 9.318 5.452 1.00 90.50 74 TYR A CA 1
ATOM 614 C C . TYR A 1 74 ? 1.936 8.877 5.957 1.00 90.50 74 TYR A C 1
ATOM 616 O O . TYR A 1 74 ? 2.179 8.922 7.162 1.00 90.50 74 TYR A O 1
ATOM 624 N N . LEU A 1 75 ? 2.851 8.509 5.054 1.00 89.81 75 LEU A N 1
ATOM 625 C CA . LEU A 1 75 ? 4.218 8.105 5.398 1.00 89.81 75 LEU A CA 1
ATOM 626 C C . LEU A 1 75 ? 4.994 9.243 6.075 1.00 89.81 75 LEU A C 1
ATOM 628 O O . LEU A 1 75 ? 5.651 9.015 7.087 1.00 89.81 75 LEU A O 1
ATOM 632 N N . GLU A 1 76 ? 4.869 10.476 5.584 1.00 89.94 76 GLU A N 1
ATOM 633 C CA . GLU A 1 76 ? 5.461 11.665 6.214 1.00 89.94 76 GLU A CA 1
ATOM 634 C C . GLU A 1 76 ? 4.951 11.855 7.645 1.00 89.94 76 GLU A C 1
ATOM 636 O O . GLU A 1 76 ? 5.746 11.997 8.571 1.00 89.94 76 GLU A O 1
ATOM 641 N N . LYS A 1 77 ? 3.631 11.771 7.855 1.00 88.12 77 LYS A N 1
ATOM 642 C CA . LYS A 1 77 ? 3.027 11.882 9.190 1.00 88.12 77 LYS A CA 1
ATOM 643 C C . LYS A 1 77 ? 3.535 10.805 10.152 1.00 88.12 77 LYS A C 1
ATOM 645 O O . LYS A 1 77 ? 3.675 11.079 11.341 1.00 88.12 77 LYS A O 1
ATOM 650 N N . MET A 1 78 ? 3.796 9.598 9.654 1.00 84.62 78 MET A N 1
ATOM 651 C CA . MET A 1 78 ? 4.369 8.511 10.453 1.00 84.62 78 MET A CA 1
ATOM 652 C C . MET A 1 78 ? 5.839 8.780 10.806 1.00 84.62 78 MET A C 1
ATOM 654 O O . MET A 1 78 ? 6.246 8.501 11.929 1.00 84.62 78 MET A O 1
ATOM 658 N N . LYS A 1 79 ? 6.620 9.366 9.887 1.00 80.0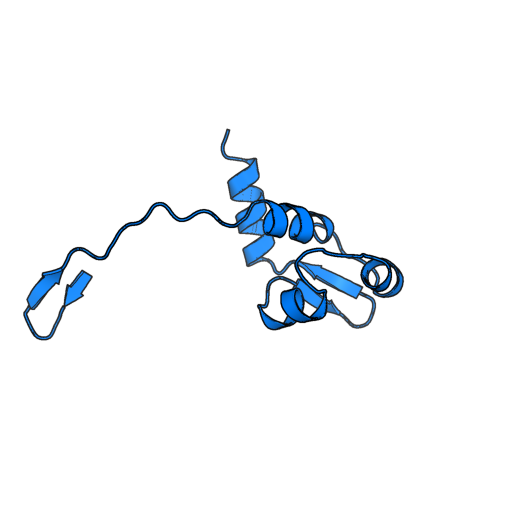0 79 LYS A N 1
ATOM 659 C CA . LYS A 1 79 ? 8.037 9.718 10.102 1.00 80.00 79 LYS A CA 1
ATOM 660 C C . LYS A 1 79 ? 8.230 10.927 11.020 1.00 80.00 79 LYS A C 1
ATOM 662 O O . LYS A 1 79 ? 9.199 10.965 11.766 1.00 80.00 79 LYS A O 1
ATOM 667 N N . SER A 1 80 ? 7.310 11.890 10.998 1.00 72.44 80 SER A N 1
ATOM 668 C CA . SER A 1 80 ? 7.317 13.059 11.894 1.00 72.44 80 SER A CA 1
ATOM 669 C C . SER A 1 80 ? 6.764 12.771 13.298 1.00 72.44 80 SER A C 1
ATOM 671 O O . SER A 1 80 ? 6.665 13.684 14.112 1.00 72.44 80 SER A O 1
ATOM 673 N N . GLY A 1 81 ? 6.354 11.531 13.576 1.00 55.03 81 GLY A N 1
ATOM 674 C CA . GLY A 1 81 ? 5.791 11.102 14.853 1.00 55.03 81 GLY A CA 1
ATOM 675 C C . GLY A 1 81 ? 6.820 10.483 15.797 1.00 55.03 81 GLY A C 1
ATOM 676 O O . GLY A 1 81 ? 6.596 9.354 16.227 1.00 55.03 81 GLY A O 1
ATOM 677 N N . PHE A 1 82 ? 7.908 11.200 16.097 1.00 44.25 82 PHE A N 1
ATOM 678 C CA . PHE A 1 82 ? 8.784 11.000 17.262 1.00 44.25 82 PHE A CA 1
ATOM 679 C C . PHE A 1 82 ? 9.336 12.345 17.734 1.00 44.25 82 PHE A C 1
ATOM 681 O O . PHE A 1 82 ? 9.869 13.088 16.880 1.00 44.25 82 PHE A O 1
#

Organism: NCBI:txid1978156

Sequence (82 aa):
YRHESFQRVVALPALKLRIDTTLLNELEKFGQYVPKSVADQWMLTPYDLSELKDLGYIKETPSGYILREWIKKYLEKMKSGF

Radius of gyration: 17.48 Å; chains: 1; bounding box: 47×24×39 Å

Foldseek 3Di:
DQDPVVRDDDDDPPDPDDDDVLVLVVLVVQLDWDFPVRLVPDPRPPDDPVRCVVVPQWDDDPGTIHGDPVNNVVSVVVVPPD

Secondary structure (DSSP, 8-state):
-EEGGGTEE-----------HHHHHHHHTTSS-EEHHHHTT---SS--HHHHHHTTSEEEETTEEEE-HHHHHHHHHHHT--